Protein AF-A0A7Y4WW89-F1 (afdb_monomer)

Mean predicted aligned error: 12.64 Å

Structure (mmCIF, N/CA/C/O backbone):
data_AF-A0A7Y4WW89-F1
#
_entry.id   AF-A0A7Y4WW89-F1
#
loop_
_atom_site.group_PDB
_atom_site.id
_atom_site.type_symbol
_atom_site.label_atom_id
_atom_site.label_alt_id
_atom_site.label_comp_id
_atom_site.label_asym_id
_atom_site.label_entity_id
_atom_site.label_seq_id
_atom_site.pdbx_PDB_ins_code
_atom_site.Cartn_x
_atom_site.Cartn_y
_atom_site.Cartn_z
_atom_site.occupancy
_atom_site.B_iso_or_equiv
_atom_site.auth_seq_id
_atom_site.auth_comp_id
_atom_site.auth_asym_id
_atom_site.auth_atom_id
_atom_site.pdbx_PDB_model_num
ATOM 1 N N . MET A 1 1 ? -25.629 -1.739 7.035 1.00 32.75 1 MET A N 1
ATOM 2 C CA . MET A 1 1 ? -25.355 -1.803 8.486 1.00 32.75 1 MET A CA 1
ATOM 3 C C . MET A 1 1 ? -23.856 -1.632 8.667 1.00 32.75 1 MET A C 1
ATOM 5 O O . MET A 1 1 ? -23.119 -2.422 8.098 1.00 32.75 1 MET A O 1
ATOM 9 N N . GLN A 1 2 ? -23.396 -0.565 9.323 1.00 40.94 2 GLN A N 1
ATOM 10 C CA . GLN A 1 2 ? -21.968 -0.377 9.606 1.00 40.94 2 GLN A CA 1
ATOM 11 C C . GLN A 1 2 ? -21.673 -0.950 10.991 1.00 40.94 2 GLN A C 1
ATOM 13 O O . GLN A 1 2 ? -22.134 -0.414 11.996 1.00 40.94 2 GLN A O 1
ATOM 18 N N . THR A 1 3 ? -20.951 -2.067 11.027 1.00 42.22 3 THR A N 1
ATOM 19 C CA . THR A 1 3 ? -20.522 -2.725 12.261 1.00 42.22 3 THR A CA 1
ATOM 20 C C . THR A 1 3 ? -19.397 -1.903 12.878 1.00 42.22 3 THR A C 1
ATOM 22 O O . THR A 1 3 ? -18.254 -1.962 12.434 1.00 42.22 3 THR A O 1
ATOM 25 N N . TYR A 1 4 ? -19.726 -1.088 13.875 1.00 51.62 4 TYR A N 1
ATOM 26 C CA . TYR A 1 4 ? -18.731 -0.438 14.721 1.00 51.62 4 TYR A CA 1
ATOM 27 C C . TYR A 1 4 ? -18.393 -1.407 15.851 1.00 51.62 4 TYR A C 1
ATOM 29 O O . TYR A 1 4 ? -19.180 -1.574 16.777 1.00 51.62 4 TYR A O 1
ATOM 37 N N . THR A 1 5 ? -17.260 -2.100 15.748 1.00 54.50 5 THR A N 1
ATOM 38 C CA . THR A 1 5 ? -16.790 -2.971 16.829 1.00 54.50 5 THR A CA 1
ATOM 39 C C . THR A 1 5 ? -16.076 -2.105 17.874 1.00 54.50 5 THR A C 1
ATOM 41 O O . THR A 1 5 ? -14.962 -1.635 17.651 1.00 54.50 5 THR A O 1
ATOM 44 N N . GLU A 1 6 ? -16.733 -1.838 19.003 1.00 55.16 6 GLU A N 1
ATOM 45 C CA . GLU A 1 6 ? -16.059 -1.400 20.231 1.00 55.16 6 GLU A CA 1
ATOM 46 C C . GLU A 1 6 ? -15.316 -2.615 20.794 1.00 55.16 6 GLU A C 1
ATOM 48 O O . GLU A 1 6 ? -15.899 -3.687 20.944 1.00 55.16 6 GLU A O 1
ATOM 53 N N . THR A 1 7 ? -14.004 -2.520 20.999 1.00 54.72 7 THR A N 1
ATOM 54 C CA . THR A 1 7 ? -13.180 -3.729 21.108 1.00 54.72 7 THR A CA 1
ATOM 55 C C . THR A 1 7 ? -12.056 -3.560 22.126 1.00 54.72 7 THR A C 1
ATOM 57 O O . THR A 1 7 ? -11.096 -2.827 21.909 1.00 54.72 7 THR A O 1
ATOM 60 N N . GLN A 1 8 ? -12.197 -4.293 23.240 1.00 57.88 8 GLN A N 1
ATOM 61 C CA . GLN A 1 8 ? -11.144 -4.692 24.187 1.00 57.88 8 GLN A CA 1
ATOM 62 C C . GLN A 1 8 ? -10.483 -6.003 23.703 1.00 57.88 8 GLN A C 1
ATOM 64 O O . GLN A 1 8 ? -10.204 -6.915 24.475 1.00 57.88 8 GLN A O 1
ATOM 69 N N . GLU A 1 9 ? -10.324 -6.151 22.393 1.00 64.94 9 GLU A N 1
ATOM 70 C CA . GLU A 1 9 ? -9.742 -7.337 21.768 1.00 64.94 9 GLU A CA 1
ATOM 71 C C . GLU A 1 9 ? -8.229 -7.181 21.722 1.00 64.94 9 GLU A C 1
ATOM 73 O O . GLU A 1 9 ? -7.692 -6.075 21.598 1.00 64.94 9 GLU A O 1
ATOM 78 N N . ASN A 1 10 ? -7.521 -8.300 21.863 1.00 81.00 10 ASN A N 1
ATOM 79 C CA . ASN A 1 10 ? -6.074 -8.290 21.765 1.00 81.00 10 ASN A CA 1
ATOM 80 C C . ASN A 1 10 ? -5.669 -7.873 20.341 1.00 81.00 10 ASN A C 1
ATOM 82 O O . ASN A 1 10 ? -6.269 -8.326 19.366 1.00 81.00 10 ASN A O 1
ATOM 86 N N . LEU A 1 11 ? -4.632 -7.038 20.228 1.00 85.31 11 LEU A N 1
ATOM 87 C CA . LEU A 1 11 ? -4.123 -6.508 18.959 1.00 85.31 11 LEU A CA 1
ATO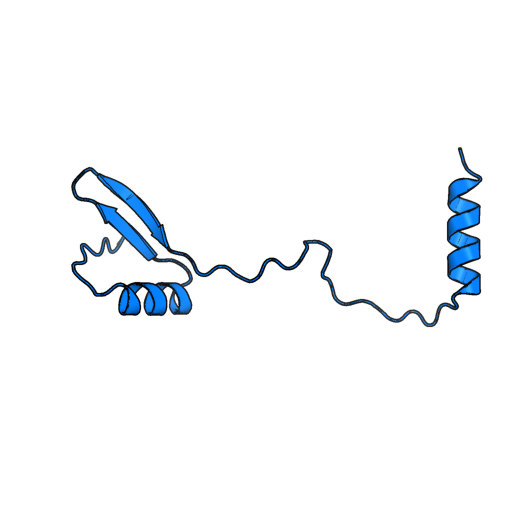M 88 C C . LEU A 1 11 ? -3.934 -7.592 17.882 1.00 85.31 11 LEU A C 1
ATOM 90 O O . LEU A 1 11 ? -4.163 -7.330 16.706 1.00 85.31 11 LEU A O 1
ATOM 94 N N . SER A 1 12 ? -3.586 -8.815 18.287 1.00 87.56 12 SER A N 1
ATOM 95 C CA . SER A 1 12 ? -3.425 -9.967 17.393 1.00 87.56 12 SER A CA 1
ATOM 96 C C . SER A 1 12 ? -4.683 -10.262 16.560 1.00 87.56 12 SER A C 1
ATOM 98 O O . SER A 1 12 ? -4.583 -10.448 15.351 1.00 87.56 12 SER A O 1
ATOM 100 N N . GLY A 1 13 ? -5.874 -10.229 17.171 1.00 89.25 13 GLY A N 1
ATOM 101 C CA . GLY A 1 13 ? -7.136 -10.471 16.459 1.00 89.25 13 GLY A CA 1
ATOM 102 C C . GLY A 1 13 ? -7.502 -9.334 15.502 1.00 89.25 13 GLY A C 1
ATOM 103 O O . GLY A 1 13 ? -7.999 -9.574 14.404 1.00 89.25 13 GLY A O 1
ATOM 104 N N . LEU A 1 14 ? -7.182 -8.089 15.873 1.00 89.81 14 LEU A N 1
ATOM 105 C CA . LEU A 1 14 ? -7.362 -6.929 14.994 1.00 89.81 14 LEU A CA 1
ATOM 106 C C . LEU A 1 14 ? -6.467 -7.006 13.751 1.00 89.81 14 LEU A C 1
ATOM 108 O O . LEU A 1 14 ? -6.914 -6.658 12.659 1.00 89.81 14 LEU A O 1
ATOM 112 N N . LEU A 1 15 ? -5.223 -7.469 13.907 1.00 90.56 15 LEU A N 1
ATOM 113 C CA . LEU A 1 15 ? -4.295 -7.663 12.792 1.00 90.56 15 LEU A CA 1
ATOM 114 C C . LEU A 1 15 ? -4.773 -8.771 11.847 1.00 90.56 15 LEU A C 1
ATOM 116 O O . LEU A 1 15 ? -4.753 -8.574 10.634 1.00 90.56 15 LEU A O 1
ATOM 120 N N . GLU A 1 16 ? -5.251 -9.898 12.383 1.00 92.00 16 GLU A N 1
ATOM 121 C CA . GLU A 1 16 ? -5.787 -10.998 11.571 1.00 92.00 16 GLU A CA 1
ATOM 122 C C . GLU A 1 16 ? -7.020 -10.558 10.769 1.00 92.00 16 GLU A C 1
ATOM 124 O O . GLU A 1 16 ? -7.089 -10.768 9.557 1.00 92.00 16 GLU A O 1
ATOM 129 N N . ARG A 1 17 ? -7.958 -9.852 11.411 1.00 91.06 17 ARG A N 1
ATOM 130 C CA . ARG A 1 17 ? -9.125 -9.275 10.730 1.00 91.06 17 ARG A CA 1
ATOM 131 C C . ARG A 1 17 ? -8.731 -8.267 9.660 1.00 91.06 17 ARG A C 1
ATOM 133 O O . ARG A 1 17 ? -9.238 -8.348 8.550 1.00 91.06 17 ARG A O 1
ATOM 140 N N . ALA A 1 18 ? -7.788 -7.366 9.936 1.00 92.75 18 ALA A N 1
ATOM 141 C CA . ALA A 1 18 ? -7.304 -6.423 8.928 1.00 92.75 18 ALA A CA 1
ATOM 142 C C . ALA A 1 18 ? -6.637 -7.137 7.742 1.00 92.75 18 ALA A C 1
ATOM 144 O O . ALA A 1 18 ? -6.808 -6.709 6.604 1.00 92.75 18 ALA A O 1
ATOM 145 N N . SER A 1 19 ? -5.924 -8.239 7.987 1.00 90.44 19 SER A N 1
ATOM 146 C CA . SER A 1 19 ? -5.329 -9.054 6.926 1.00 90.44 19 SER A 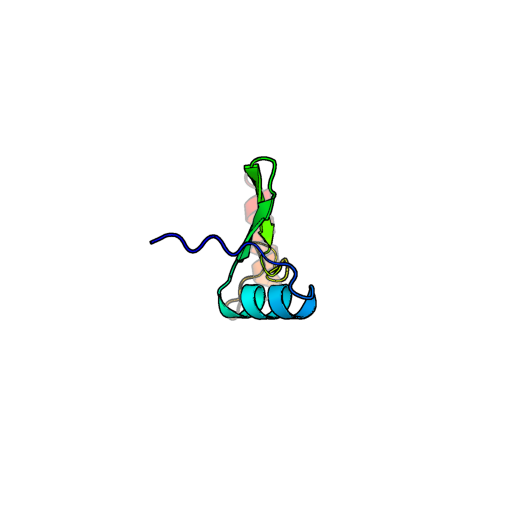CA 1
ATOM 147 C C . SER A 1 19 ? -6.384 -9.747 6.055 1.00 90.44 19 SER A C 1
ATOM 149 O O . SER A 1 19 ? -6.201 -9.827 4.844 1.00 90.44 19 SER A O 1
ATOM 151 N N . ASN A 1 20 ? -7.474 -10.239 6.652 1.00 92.31 20 ASN A N 1
ATOM 152 C CA . ASN A 1 20 ? -8.522 -10.987 5.946 1.00 92.31 20 ASN A CA 1
ATOM 153 C C . ASN A 1 20 ? -9.571 -10.085 5.275 1.00 92.31 20 ASN A C 1
ATOM 155 O O . ASN A 1 20 ? -10.019 -10.366 4.166 1.00 92.31 20 ASN A O 1
ATOM 159 N N . GLU A 1 21 ? -9.977 -9.007 5.945 1.00 92.56 21 GLU A N 1
ATOM 160 C CA . GLU A 1 21 ? -11.040 -8.089 5.510 1.00 92.56 21 GLU A CA 1
ATOM 161 C C . GLU A 1 21 ? -10.483 -6.878 4.731 1.00 92.56 21 GLU A C 1
ATOM 163 O O . GLU A 1 21 ? -11.236 -6.127 4.112 1.00 92.56 21 GLU A O 1
ATOM 168 N N . GLY A 1 22 ? -9.163 -6.671 4.750 1.00 88.25 22 GLY A N 1
ATOM 169 C CA . GLY A 1 22 ? -8.460 -5.581 4.066 1.00 88.25 22 GLY A CA 1
ATOM 170 C C . GLY A 1 22 ? -8.387 -4.272 4.860 1.00 88.25 22 GLY A C 1
ATOM 171 O O . GLY A 1 22 ? -7.452 -3.497 4.669 1.00 88.25 22 GLY A O 1
ATOM 172 N N . GLU A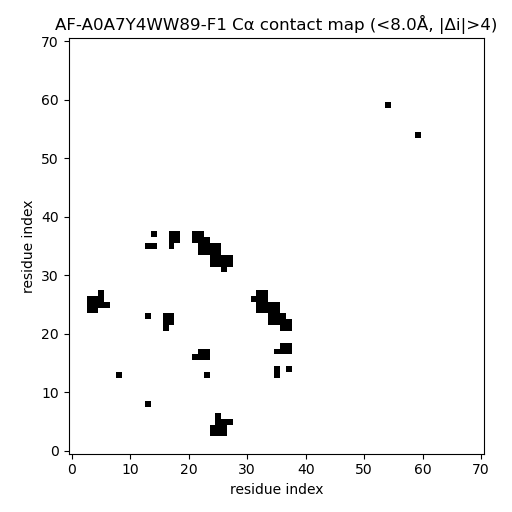 1 23 ? -9.319 -4.016 5.777 1.00 92.31 23 GLU A N 1
ATOM 173 C CA . GLU A 1 23 ? -9.212 -2.936 6.760 1.00 92.31 23 GLU A CA 1
ATOM 174 C C . GLU A 1 23 ? -10.140 -3.156 7.962 1.00 92.31 23 GLU A C 1
ATOM 176 O O . GLU A 1 23 ? -11.218 -3.729 7.842 1.00 92.31 23 GLU A O 1
ATOM 181 N N . VAL A 1 24 ? -9.753 -2.627 9.122 1.00 92.06 24 VAL A N 1
ATOM 182 C CA . VAL A 1 24 ? -10.590 -2.556 10.325 1.00 92.06 24 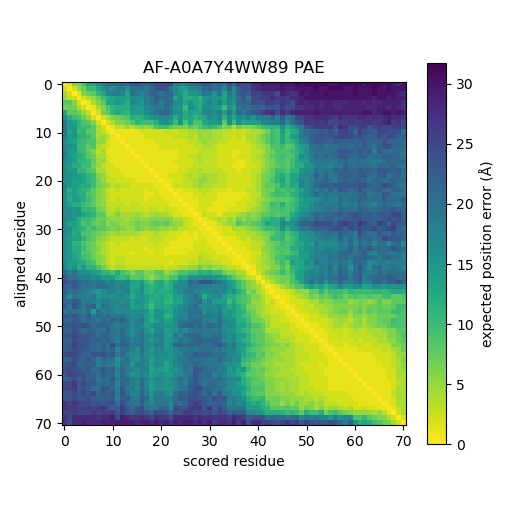VAL A CA 1
ATOM 183 C C . VAL A 1 24 ? -10.691 -1.102 10.776 1.00 92.06 24 VAL A C 1
ATOM 185 O O . VAL A 1 24 ? -9.684 -0.404 10.911 1.00 92.06 24 VAL A O 1
ATOM 188 N N . ARG A 1 25 ? -11.919 -0.633 11.032 1.00 92.38 25 ARG A N 1
ATOM 189 C CA . ARG A 1 25 ? -12.184 0.700 11.593 1.00 92.38 25 ARG A CA 1
ATOM 190 C C . ARG A 1 25 ? -12.375 0.603 13.100 1.00 92.38 25 ARG A C 1
ATOM 192 O O . ARG A 1 25 ? -13.271 -0.090 13.567 1.00 92.38 25 ARG A O 1
ATOM 199 N N . ILE A 1 26 ? -11.570 1.345 13.850 1.00 89.06 26 ILE A N 1
ATOM 200 C CA . ILE A 1 26 ? -11.595 1.374 15.312 1.00 89.06 26 ILE A CA 1
ATOM 201 C C . ILE A 1 26 ? -12.132 2.737 15.739 1.00 89.06 26 ILE A C 1
ATOM 203 O O . ILE A 1 26 ? -11.501 3.762 15.485 1.00 89.06 26 ILE A O 1
ATOM 207 N N . LYS A 1 27 ? -13.302 2.765 16.381 1.00 89.00 27 LYS A N 1
ATOM 208 C CA . LYS A 1 27 ? -13.893 3.996 16.918 1.00 89.00 27 LYS A CA 1
ATOM 209 C C . LYS A 1 27 ? -13.600 4.090 18.411 1.00 89.00 27 LYS A C 1
ATOM 211 O O . LYS A 1 27 ? -13.995 3.223 19.181 1.00 89.00 27 LYS A O 1
ATOM 216 N N . ARG A 1 28 ? -12.920 5.155 18.822 1.00 86.25 28 ARG A N 1
ATOM 217 C CA . ARG A 1 28 ? -12.672 5.478 20.228 1.00 86.25 28 ARG A CA 1
ATOM 218 C C . ARG A 1 28 ? -13.888 6.203 20.813 1.00 86.25 28 ARG A C 1
ATOM 220 O O . ARG A 1 28 ? -14.614 6.891 20.099 1.00 86.25 28 ARG A O 1
ATOM 227 N N . THR A 1 29 ? -14.087 6.098 22.125 1.00 84.56 29 THR A N 1
ATOM 228 C CA . THR A 1 29 ? -15.208 6.717 22.863 1.00 84.56 29 THR A CA 1
ATOM 229 C C . THR A 1 29 ? -15.307 8.236 22.672 1.00 84.56 29 THR A C 1
ATOM 231 O O . THR A 1 29 ? -16.395 8.795 22.719 1.00 84.56 29 THR A O 1
ATOM 234 N N . ASN A 1 30 ? -14.189 8.912 22.386 1.00 86.88 30 ASN A N 1
ATOM 235 C CA . ASN A 1 30 ? -14.157 10.340 22.047 1.00 86.88 30 ASN A CA 1
ATOM 236 C C . ASN A 1 30 ? -14.636 10.650 20.609 1.00 86.88 30 ASN A C 1
ATOM 238 O O . ASN A 1 30 ? -14.510 11.782 20.155 1.00 86.88 30 ASN A O 1
ATOM 242 N N . GLY A 1 31 ? -15.123 9.651 19.869 1.00 89.31 31 GLY A N 1
ATOM 243 C CA . GLY A 1 31 ? -15.573 9.771 18.485 1.00 89.31 31 GLY A CA 1
ATOM 244 C C . GLY A 1 31 ? -14.464 9.665 17.437 1.00 89.31 31 GLY A C 1
ATOM 245 O O . GLY A 1 31 ? -14.777 9.597 16.250 1.00 89.31 31 GLY A O 1
ATOM 246 N N . GLN A 1 32 ? -13.189 9.613 17.837 1.00 93.12 32 GLN A N 1
ATOM 247 C CA . GLN A 1 32 ? -12.075 9.474 16.901 1.00 93.12 32 GLN A CA 1
ATOM 248 C C . GLN A 1 32 ? -12.106 8.102 16.230 1.00 93.12 32 GLN A C 1
ATOM 250 O O . GLN A 1 32 ? -12.307 7.083 16.890 1.00 93.12 32 GLN A O 1
ATOM 255 N N . ILE A 1 33 ? -11.885 8.079 14.919 1.00 92.38 33 ILE A N 1
ATOM 256 C CA . ILE A 1 33 ? -11.849 6.850 14.129 1.00 92.38 33 ILE A CA 1
ATOM 257 C C . ILE A 1 33 ? -10.417 6.623 13.654 1.00 92.38 33 ILE A C 1
ATOM 259 O O . ILE A 1 33 ? -9.793 7.521 13.093 1.00 92.38 33 ILE A O 1
ATOM 263 N N . PHE A 1 34 ? -9.921 5.411 13.864 1.00 91.00 34 PHE A N 1
ATOM 264 C CA . PHE A 1 34 ? -8.661 4.909 13.337 1.00 91.00 34 PHE A CA 1
ATOM 265 C C . PHE A 1 34 ? -8.945 3.836 12.290 1.00 91.00 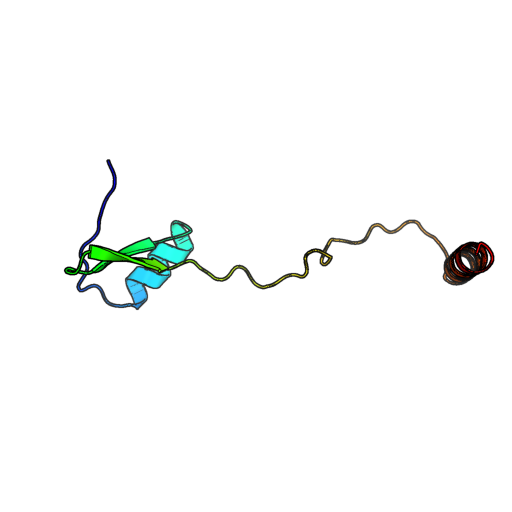34 PHE A C 1
ATOM 267 O O . PHE A 1 34 ? -9.941 3.119 12.383 1.00 91.00 34 PHE A O 1
ATOM 274 N N . ILE A 1 35 ? -8.060 3.717 11.305 1.00 92.75 35 ILE A N 1
ATOM 275 C CA . ILE A 1 35 ? -8.119 2.665 10.290 1.00 92.75 35 ILE A CA 1
ATOM 276 C C . ILE A 1 35 ? -6.838 1.849 10.403 1.00 92.75 35 ILE A C 1
ATOM 278 O O . ILE A 1 35 ? -5.743 2.391 10.253 1.00 92.75 35 ILE A O 1
ATOM 282 N N . LEU A 1 36 ? -6.988 0.555 10.668 1.00 91.81 36 LEU A N 1
ATOM 283 C CA . LEU A 1 36 ? -5.924 -0.432 10.576 1.00 91.81 36 LEU A CA 1
ATOM 284 C C . LEU A 1 36 ? -6.064 -1.140 9.232 1.00 91.81 36 LEU A C 1
ATOM 286 O O . LEU A 1 36 ? -7.100 -1.736 8.959 1.00 91.81 36 LEU A O 1
ATOM 290 N N . LYS A 1 37 ? -5.032 -1.079 8.397 1.00 93.44 37 LYS A N 1
ATOM 291 C CA . LYS A 1 37 ? -4.979 -1.790 7.117 1.00 93.44 37 LYS A CA 1
ATOM 292 C C . LYS A 1 37 ? -3.616 -2.469 6.976 1.00 93.44 37 LYS A C 1
ATOM 294 O O . LYS A 1 37 ? -2.630 -1.892 7.446 1.00 93.44 37 LYS A O 1
ATOM 299 N N . PRO A 1 38 ? -3.537 -3.655 6.357 1.00 89.88 38 PRO A N 1
ATOM 300 C CA . PRO A 1 38 ? -2.265 -4.278 6.049 1.00 89.88 38 PRO A CA 1
ATOM 301 C C . PRO A 1 38 ? -1.486 -3.364 5.101 1.00 89.88 38 PRO A C 1
ATOM 303 O O . PRO A 1 38 ? -2.037 -2.782 4.160 1.00 89.88 38 PRO A O 1
ATOM 306 N N . GLU A 1 39 ? -0.192 -3.213 5.360 1.00 86.00 39 GLU A N 1
ATOM 307 C CA . GLU A 1 39 ? 0.690 -2.588 4.387 1.00 86.00 39 GLU A CA 1
ATOM 308 C C . GLU A 1 39 ? 0.936 -3.606 3.273 1.00 86.00 39 GLU A C 1
ATOM 310 O O . GLU A 1 39 ? 1.699 -4.557 3.430 1.00 86.00 39 GLU A O 1
ATOM 315 N N . ASN A 1 40 ? 0.270 -3.420 2.134 1.00 74.38 40 ASN A N 1
ATOM 316 C CA . ASN A 1 40 ? 0.703 -4.080 0.911 1.00 74.38 40 ASN A CA 1
ATOM 317 C C . ASN A 1 40 ? 2.100 -3.543 0.609 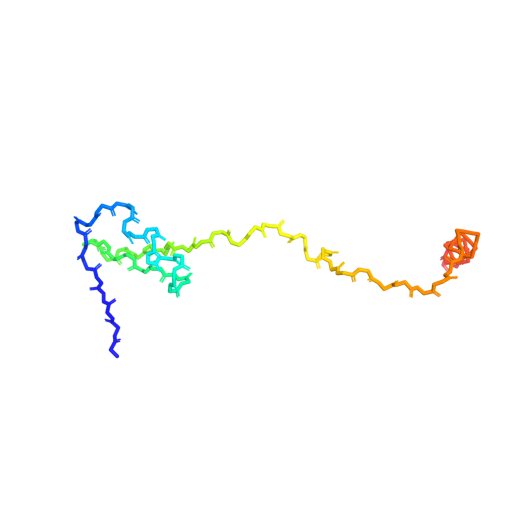1.00 74.38 40 ASN A C 1
ATOM 319 O O . ASN A 1 40 ? 2.264 -2.325 0.502 1.00 74.38 40 ASN A O 1
ATOM 323 N N . GLY A 1 41 ? 3.093 -4.437 0.550 1.00 75.00 41 GLY A N 1
ATOM 324 C CA . GLY A 1 41 ? 4.496 -4.058 0.400 1.00 75.00 41 GLY A CA 1
ATOM 325 C C . GLY A 1 41 ? 4.650 -2.971 -0.659 1.00 75.00 41 GLY A C 1
ATOM 326 O O . GLY A 1 41 ? 4.043 -3.068 -1.727 1.00 75.00 41 GLY A O 1
ATOM 327 N N . LYS A 1 42 ? 5.414 -1.918 -0.337 1.00 67.31 42 LYS A N 1
ATOM 328 C CA . LYS A 1 42 ? 5.677 -0.783 -1.231 1.00 67.31 42 LYS A CA 1
ATOM 329 C C . LYS A 1 42 ? 6.443 -1.253 -2.466 1.00 67.31 42 LYS A C 1
ATOM 331 O O . LYS A 1 42 ? 7.650 -1.057 -2.576 1.00 67.31 42 LYS A O 1
ATOM 336 N N . ARG A 1 43 ? 5.742 -1.875 -3.403 1.00 71.12 43 ARG A N 1
ATOM 337 C CA . ARG A 1 43 ? 6.218 -2.013 -4.767 1.00 71.12 43 ARG A CA 1
ATOM 338 C C . ARG A 1 43 ? 6.169 -0.632 -5.387 1.00 71.12 43 ARG A C 1
ATOM 340 O O . ARG A 1 43 ? 5.207 0.116 -5.196 1.00 71.12 43 ARG A O 1
ATOM 347 N N . SER A 1 44 ? 7.255 -0.261 -6.054 1.00 81.50 44 SER A N 1
ATOM 348 C CA . SER A 1 44 ? 7.285 0.975 -6.825 1.00 81.50 44 SER A CA 1
ATOM 349 C C . SER A 1 44 ? 6.103 0.974 -7.798 1.00 81.50 44 SER A C 1
ATOM 351 O O . SER A 1 44 ? 5.745 -0.072 -8.328 1.00 81.50 44 SER A O 1
ATOM 353 N N . ALA A 1 45 ? 5.521 2.135 -8.100 1.00 79.56 45 ALA A N 1
ATOM 354 C CA . ALA A 1 45 ? 4.553 2.225 -9.199 1.00 79.56 45 ALA A CA 1
ATOM 355 C C . ALA A 1 45 ? 5.176 1.821 -10.556 1.00 79.56 45 ALA A C 1
ATOM 357 O O . ALA A 1 45 ? 4.456 1.549 -11.510 1.00 79.56 45 ALA A O 1
ATOM 358 N N . LEU A 1 46 ? 6.513 1.775 -10.624 1.00 86.12 46 LEU A N 1
ATOM 359 C CA . LEU A 1 46 ? 7.299 1.293 -11.760 1.00 86.12 46 LEU A CA 1
ATOM 360 C C . LEU A 1 46 ? 7.734 -0.180 -11.616 1.00 86.12 46 LEU A C 1
ATOM 362 O O . LEU A 1 46 ? 8.428 -0.687 -12.490 1.00 86.12 46 LEU A O 1
ATOM 366 N N . ASP A 1 47 ? 7.362 -0.861 -10.528 1.00 85.19 47 ASP A N 1
ATOM 367 C CA . ASP A 1 47 ? 7.634 -2.287 -10.297 1.00 85.19 47 ASP A CA 1
ATOM 368 C C . ASP A 1 47 ? 6.582 -3.137 -11.022 1.00 85.19 47 ASP A C 1
ATOM 3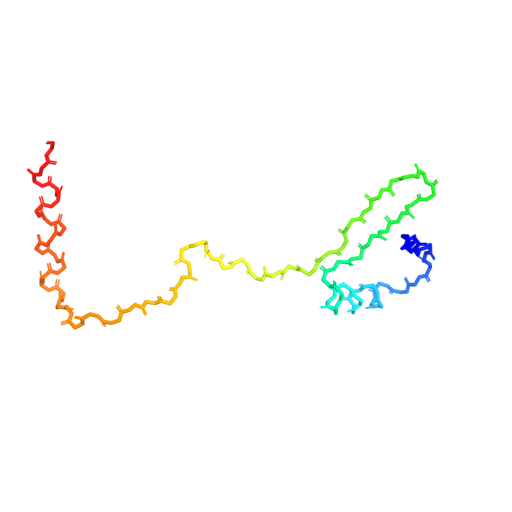70 O O . ASP A 1 47 ? 5.664 -3.714 -10.433 1.00 85.19 47 ASP A O 1
ATOM 374 N N . VAL A 1 48 ? 6.687 -3.120 -12.348 1.00 86.00 48 VAL A N 1
ATOM 375 C CA . VAL A 1 48 ? 5.854 -3.886 -13.274 1.00 86.00 48 VAL A CA 1
ATOM 376 C C . VAL A 1 48 ? 6.699 -4.960 -13.947 1.00 86.00 48 VAL A C 1
ATOM 378 O O . VAL A 1 48 ? 7.899 -4.782 -14.161 1.00 86.00 48 VAL A O 1
ATOM 381 N N . ALA A 1 49 ? 6.076 -6.087 -14.292 1.00 89.19 49 ALA A N 1
ATOM 382 C CA . ALA A 1 49 ? 6.761 -7.139 -15.032 1.00 89.19 49 ALA A CA 1
ATOM 383 C C . ALA A 1 49 ? 7.271 -6.598 -16.379 1.00 89.19 49 ALA A C 1
ATOM 385 O O . ALA A 1 49 ? 6.527 -5.951 -17.118 1.00 89.19 49 ALA A O 1
ATOM 386 N N . GLY A 1 50 ? 8.540 -6.867 -16.688 1.00 88.44 50 GLY A N 1
ATOM 387 C CA . GLY A 1 50 ? 9.121 -6.534 -17.986 1.00 88.44 50 GLY A CA 1
ATOM 388 C C . GLY A 1 50 ? 8.555 -7.409 -19.107 1.00 88.44 50 GLY A C 1
ATOM 389 O O . GLY A 1 50 ? 8.112 -8.533 -18.869 1.00 88.44 50 GLY A O 1
ATOM 390 N N . ILE A 1 51 ? 8.604 -6.896 -20.336 1.00 92.25 51 ILE A N 1
ATOM 391 C CA . ILE A 1 51 ? 8.329 -7.659 -21.558 1.00 92.25 51 ILE A CA 1
ATOM 392 C C . ILE A 1 51 ? 9.666 -7.873 -22.264 1.00 92.25 51 ILE A C 1
ATOM 394 O O . ILE A 1 51 ? 10.398 -6.910 -22.493 1.00 92.25 51 ILE A O 1
ATOM 398 N N . ASP A 1 52 ? 9.980 -9.121 -22.604 1.00 93.06 52 ASP A N 1
ATOM 399 C CA . ASP A 1 52 ? 11.132 -9.425 -23.448 1.00 93.06 52 ASP A CA 1
ATOM 400 C C . ASP A 1 52 ? 10.776 -9.164 -24.916 1.00 93.06 52 ASP A C 1
ATOM 402 O O . ASP A 1 52 ? 9.867 -9.782 -25.471 1.00 93.06 52 ASP A O 1
ATOM 406 N N . LEU A 1 53 ? 11.475 -8.208 -25.524 1.00 94.12 53 LEU A N 1
ATOM 407 C CA . LEU A 1 53 ? 11.294 -7.808 -26.919 1.00 94.12 53 LEU A CA 1
ATOM 408 C C . LEU A 1 53 ? 12.391 -8.371 -27.836 1.00 94.12 53 LEU A C 1
ATOM 410 O O . LEU A 1 53 ? 12.376 -8.087 -29.031 1.00 94.12 53 LEU A O 1
ATOM 414 N N . GLY A 1 54 ? 13.359 -9.126 -27.300 1.00 95.88 54 GLY A N 1
ATOM 415 C CA . GLY A 1 54 ? 14.498 -9.634 -28.072 1.00 95.88 54 GLY A CA 1
ATOM 416 C C . GLY A 1 54 ? 15.453 -8.547 -28.584 1.00 95.88 54 GLY A C 1
ATOM 417 O O . GLY A 1 54 ? 16.203 -8.790 -29.525 1.00 95.88 54 GLY A O 1
ATOM 418 N N . ILE A 1 55 ? 15.422 -7.348 -27.992 1.00 95.12 55 ILE A N 1
ATOM 419 C CA . ILE A 1 55 ? 16.242 -6.199 -28.401 1.00 95.12 55 ILE A CA 1
ATOM 420 C C . ILE A 1 55 ? 17.634 -6.307 -27.774 1.00 95.12 55 ILE A C 1
ATOM 422 O O . ILE A 1 55 ? 17.777 -6.582 -26.580 1.00 95.12 55 ILE A O 1
ATOM 426 N N . SER A 1 56 ? 18.675 -6.052 -28.563 1.00 96.12 56 SER A N 1
ATOM 427 C CA . SER A 1 56 ? 20.054 -6.069 -28.078 1.00 96.12 56 SER A CA 1
ATOM 428 C C . SER A 1 56 ? 20.427 -4.802 -27.300 1.00 96.12 56 SER A C 1
ATOM 430 O O . SER A 1 56 ? 19.910 -3.707 -27.528 1.00 96.12 56 SER A O 1
ATOM 432 N N . THR A 1 57 ? 21.434 -4.909 -26.430 1.00 95.81 57 THR A N 1
ATOM 433 C CA . THR A 1 57 ? 22.019 -3.747 -25.736 1.00 95.81 57 THR A CA 1
ATOM 434 C C . THR A 1 57 ? 22.482 -2.660 -26.706 1.00 95.81 57 THR A C 1
ATOM 436 O O . THR A 1 57 ? 22.385 -1.474 -26.394 1.00 95.81 57 THR A O 1
ATOM 439 N N . LYS A 1 58 ? 22.986 -3.050 -27.885 1.00 97.31 58 LYS A N 1
ATOM 440 C CA . LYS A 1 58 ? 23.455 -2.105 -28.901 1.00 97.31 58 LYS A CA 1
ATOM 441 C C . LYS A 1 58 ? 22.304 -1.226 -29.397 1.00 97.31 58 LYS A C 1
ATOM 443 O O . LYS A 1 58 ? 22.438 -0.007 -29.376 1.00 97.31 58 LYS A O 1
ATOM 448 N N . GLU A 1 59 ? 21.178 -1.841 -29.751 1.00 96.31 59 GLU A N 1
ATOM 449 C CA . GLU A 1 59 ? 19.982 -1.134 -30.223 1.00 96.31 59 GLU A CA 1
ATOM 450 C C . GLU A 1 59 ? 19.429 -0.182 -29.154 1.00 96.31 59 GLU A C 1
ATOM 452 O O . GLU A 1 59 ? 19.113 0.966 -29.453 1.00 96.31 59 GLU A O 1
ATOM 457 N N . ILE A 1 60 ? 19.399 -0.602 -27.880 1.00 95.00 60 ILE A N 1
ATOM 458 C CA . ILE A 1 60 ? 18.975 0.265 -26.764 1.00 95.00 60 ILE A CA 1
ATOM 459 C C . ILE A 1 60 ? 19.836 1.534 -26.695 1.00 95.00 60 ILE A C 1
ATOM 461 O O . ILE A 1 60 ? 19.314 2.642 -26.558 1.00 95.00 60 ILE A O 1
ATOM 465 N N . VAL A 1 61 ? 21.161 1.388 -26.786 1.00 96.50 61 VAL A N 1
ATOM 466 C CA . VAL A 1 61 ? 22.092 2.525 -26.730 1.00 96.50 61 VAL A CA 1
ATOM 467 C C . VAL A 1 61 ? 21.921 3.446 -27.940 1.00 96.50 61 VAL A C 1
ATOM 469 O O . VAL A 1 61 ? 21.995 4.666 -27.782 1.00 96.50 61 VAL A O 1
ATOM 472 N N . GLU A 1 62 ? 21.671 2.887 -29.125 1.00 96.00 62 GLU A N 1
ATOM 473 C CA . GLU A 1 62 ? 21.383 3.660 -30.337 1.00 96.00 62 GLU A CA 1
ATOM 474 C C . GLU A 1 62 ? 20.100 4.497 -30.176 1.00 96.00 62 GLU A C 1
ATOM 476 O O . GLU A 1 62 ? 20.147 5.708 -30.394 1.00 96.00 62 GLU A O 1
ATOM 481 N N . PHE A 1 63 ? 19.002 3.922 -29.664 1.00 94.12 63 PHE A N 1
ATOM 482 C CA . PHE A 1 63 ? 17.757 4.668 -29.411 1.00 94.12 63 PHE A CA 1
ATOM 483 C C . PHE A 1 63 ? 17.917 5.788 -28.374 1.00 94.12 63 PHE A C 1
ATOM 485 O O . PHE A 1 63 ? 17.409 6.896 -28.560 1.00 94.12 63 PHE A O 1
ATOM 492 N N . VAL A 1 64 ? 18.642 5.534 -27.277 1.00 95.00 64 VAL A N 1
ATOM 493 C CA . VAL A 1 64 ? 18.897 6.556 -26.244 1.00 95.00 64 VAL A CA 1
ATOM 494 C C . VAL A 1 64 ? 19.714 7.721 -26.803 1.00 95.00 64 VAL A C 1
ATOM 496 O O . VAL A 1 64 ? 19.488 8.868 -26.413 1.00 95.00 64 VAL A O 1
ATOM 499 N N . ARG A 1 65 ? 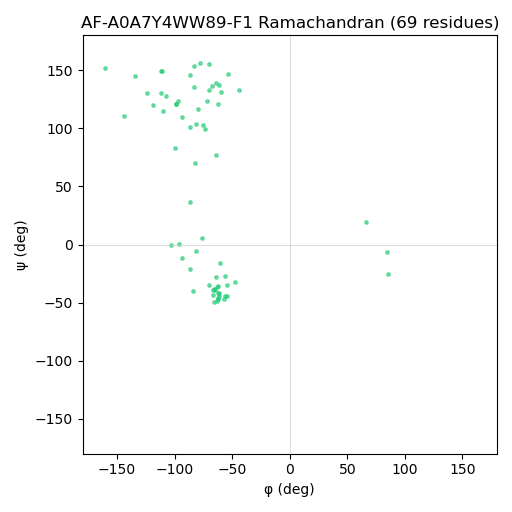20.668 7.446 -27.700 1.00 95.19 65 ARG A N 1
ATOM 500 C CA . ARG A 1 65 ? 21.450 8.486 -28.378 1.00 95.19 65 ARG A CA 1
ATOM 501 C C . ARG A 1 65 ? 20.574 9.332 -29.295 1.00 95.19 65 ARG A C 1
ATOM 503 O O . ARG A 1 65 ? 20.583 10.547 -29.123 1.00 95.19 65 ARG A O 1
ATOM 510 N N . GLU A 1 66 ? 19.763 8.708 -30.153 1.00 94.38 66 GLU A N 1
ATOM 511 C CA . GLU A 1 66 ? 18.839 9.426 -31.049 1.00 94.38 66 GLU A CA 1
ATOM 512 C C . GLU A 1 66 ? 17.924 10.385 -30.264 1.00 94.38 66 GLU A C 1
ATOM 514 O O . GLU A 1 66 ? 17.760 11.548 -30.632 1.00 94.38 66 GLU A O 1
ATOM 519 N N . GLY A 1 67 ? 17.369 9.925 -29.136 1.00 92.44 67 GLY A N 1
ATOM 520 C CA . GLY A 1 67 ? 16.499 10.746 -28.290 1.00 92.44 67 GLY A CA 1
ATOM 521 C C . GLY A 1 67 ? 17.191 11.956 -27.648 1.00 92.44 67 GLY A C 1
ATOM 522 O O . GLY A 1 67 ? 16.531 12.956 -27.388 1.00 92.44 67 GLY A O 1
ATOM 523 N N . ARG A 1 68 ? 18.508 11.895 -27.399 1.00 91.50 68 ARG A N 1
ATOM 524 C CA 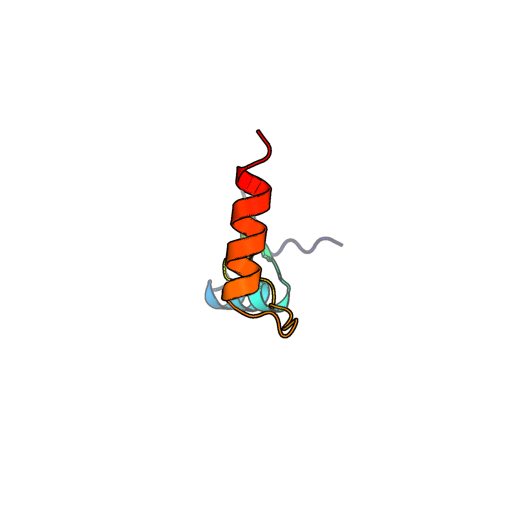. ARG A 1 68 ? 19.294 13.004 -26.818 1.00 91.50 68 ARG A CA 1
ATOM 525 C C . ARG A 1 68 ? 19.809 13.997 -27.861 1.00 91.50 68 ARG A C 1
ATOM 527 O O . ARG A 1 68 ? 20.144 15.119 -27.499 1.00 91.50 68 ARG A O 1
ATOM 534 N N . GLU A 1 69 ? 19.893 13.588 -29.124 1.00 88.56 69 GLU A N 1
ATOM 535 C CA . GLU A 1 69 ? 20.320 14.436 -30.247 1.00 88.56 69 GLU A CA 1
ATOM 536 C C . GLU A 1 69 ? 19.197 15.329 -30.793 1.00 88.56 69 GLU A C 1
ATOM 538 O O . GLU A 1 69 ? 19.452 16.188 -31.634 1.00 88.56 69 GLU A O 1
ATOM 543 N N . ARG A 1 70 ? 17.967 15.158 -30.292 1.00 64.44 70 ARG A N 1
ATOM 544 C CA . ARG A 1 70 ? 16.816 16.032 -30.542 1.00 64.44 70 ARG A CA 1
ATOM 545 C C . ARG A 1 70 ? 16.612 16.997 -29.356 1.00 64.44 70 ARG A C 1
ATOM 547 O O . ARG A 1 70 ? 15.828 16.665 -28.467 1.00 64.44 70 ARG A O 1
ATOM 554 N N . PRO A 1 71 ? 17.337 18.132 -29.280 1.00 58.06 71 PRO A N 1
ATOM 555 C CA . PRO A 1 71 ? 16.975 19.230 -28.387 1.00 58.06 71 PRO A CA 1
ATOM 556 C C . PRO A 1 71 ? 15.650 19.886 -28.799 1.00 58.06 71 PRO A C 1
ATOM 558 O O . PRO A 1 71 ? 15.318 19.866 -30.008 1.00 58.06 71 PRO A O 1
#

Solvent-accessible surface area (backbone atoms only — not comparable to full-atom values): 4781 Å² total; per-residue (Å²): 133,86,86,76,56,78,73,97,64,60,68,69,60,56,50,52,46,8,64,75,68,56,50,40,65,41,59,45,96,89,69,50,74,45,77,47,57,61,79,73,75,88,64,54,99,80,70,62,88,82,78,91,80,87,75,50,73,66,58,55,54,52,54,56,47,58,62,66,74,60,126

Nearest PDB structures (foldseek):
  7qh7-assembly1_a  TM=3.364E-01  e=3.059E+00  Homo sapiens
  5me9-assembly3_C  TM=4.271E-01  e=4.618E+00  Saccharomyces cerevisiae
  7uui-assembly1_m  TM=2.448E-01  e=9.174E+00  Saccharomyces cerevisiae BY4741

Foldseek 3Di:
DDDADADPDDVVVLQVCLVVVQWDWHADPVRDIDIDGDPPPPDDPPNDDDDDPVDDPVVVVVVVVVVVVPD

Sequence (71 aa):
MQTYTETQENLSGLLERASNEGEVRIKRTNGQIFILKPENGKRSALDVAGIDLGISTKEIVEFVREGRERP

Radius of gyration: 24.38 Å; Cα contacts (8 Å, |Δi|>4): 48; chains: 1; bounding box: 49×30×55 Å

pLDDT: mean 83.81, std 15.05, range [32.75, 97.31]

Secondary structure (DSSP, 8-state):
----------HHHHHHHHHHHS-EEEE-TTS-EEEE--------TT----------HHHHHHHHHHHHS--